Protein AF-A0A159SJC4-F1 (afdb_monomer)

Radius of gyration: 15.8 Å; Cα contacts (8 Å, |Δi|>4): 164; chains: 1; bounding box: 35×36×42 Å

Nearest PDB structures (foldseek):
  4gf2-assembly1_A  TM=1.002E+00  e=8.095E-23  Plasmodium falciparum
  4jno-assembly1_A  TM=1.002E+00  e=1.428E-22  Plasmodium falciparum
  1zro-assembly1_B  TM=9.170E-01  e=5.810E-10  Plasmodium falciparum
  4qex-assembly2_B  TM=8.766E-01  e=1.422E-08  Plasmodium falciparum
  4qex-assembly1_A  TM=8.877E-01  e=8.644E-08  Plasmodium falciparum

Structure (mmCIF, N/CA/C/O backbone):
data_AF-A0A159SJC4-F1
#
_entry.id   AF-A0A159SJC4-F1
#
loop_
_atom_site.group_PDB
_atom_site.id
_atom_site.type_symbol
_atom_site.label_atom_id
_atom_site.label_alt_id
_atom_site.label_comp_id
_atom_site.label_asym_id
_atom_site.label_entity_id
_atom_site.label_seq_id
_atom_site.pdbx_PDB_ins_code
_atom_site.Cartn_x
_atom_site.Cartn_y
_atom_site.Cartn_z
_atom_site.occupancy
_atom_site.B_iso_or_equiv
_atom_site.auth_seq_id
_atom_site.auth_comp_id
_atom_site.auth_asym_id
_atom_site.auth_atom_id
_atom_site.pdbx_PDB_model_num
ATOM 1 N N . ARG A 1 1 ? -11.036 1.526 -16.511 1.00 48.19 1 ARG A N 1
ATOM 2 C CA . ARG A 1 1 ? -10.163 2.670 -16.891 1.00 48.19 1 ARG A CA 1
ATOM 3 C C . ARG A 1 1 ? -10.004 3.673 -15.741 1.00 48.19 1 ARG A C 1
ATOM 5 O O . ARG A 1 1 ? -8.890 4.114 -15.519 1.00 48.19 1 ARG A O 1
ATOM 12 N N . THR A 1 2 ? -11.050 3.957 -14.961 1.00 61.41 2 THR A N 1
ATOM 13 C CA . THR A 1 2 ? -11.080 4.958 -13.872 1.00 61.41 2 THR A CA 1
ATOM 14 C C . THR A 1 2 ? -10.032 4.757 -12.761 1.00 61.41 2 THR A C 1
ATOM 16 O O . THR A 1 2 ? -9.382 5.718 -12.371 1.00 61.41 2 THR A O 1
ATOM 19 N N . HIS A 1 3 ? -9.783 3.520 -12.309 1.00 62.03 3 HIS A N 1
ATOM 20 C CA . HIS A 1 3 ? -8.827 3.245 -11.215 1.00 62.03 3 HIS A CA 1
ATOM 21 C C . HIS A 1 3 ? -7.357 3.535 -11.563 1.00 62.03 3 HIS A C 1
ATOM 23 O O . HIS A 1 3 ? -6.596 3.981 -10.711 1.00 62.03 3 HIS A O 1
ATOM 29 N N . LEU A 1 4 ? -6.959 3.349 -12.827 1.00 58.38 4 LEU A N 1
ATOM 30 C CA . LEU A 1 4 ? -5.598 3.658 -13.290 1.00 58.38 4 LEU A CA 1
ATOM 31 C C . LEU A 1 4 ? -5.322 5.164 -13.286 1.00 58.38 4 LEU A C 1
ATOM 33 O O . LEU A 1 4 ? -4.228 5.592 -12.929 1.00 58.38 4 LEU A O 1
ATOM 37 N N . PHE A 1 5 ? -6.325 5.967 -13.646 1.00 67.69 5 PHE A N 1
ATOM 38 C CA . PHE A 1 5 ? -6.197 7.423 -13.659 1.00 67.69 5 PHE A CA 1
ATOM 39 C C . PHE A 1 5 ? -6.211 8.034 -12.256 1.00 67.69 5 PHE A C 1
ATOM 41 O O . PHE A 1 5 ? -5.651 9.108 -12.076 1.00 67.69 5 PHE A O 1
ATOM 48 N N . ALA A 1 6 ? -6.776 7.345 -11.258 1.00 81.94 6 ALA A N 1
ATOM 49 C CA . ALA A 1 6 ? -6.807 7.842 -9.884 1.00 81.94 6 ALA A CA 1
ATOM 50 C C . ALA A 1 6 ? -5.402 7.995 -9.275 1.00 81.94 6 ALA A C 1
ATOM 52 O O . ALA A 1 6 ? -5.150 8.954 -8.553 1.00 81.94 6 ALA A O 1
ATOM 53 N N . CYS A 1 7 ? -4.487 7.064 -9.568 1.00 91.44 7 CYS A N 1
ATOM 54 C CA . CYS A 1 7 ? -3.118 7.087 -9.039 1.00 91.44 7 CYS A CA 1
ATOM 55 C C . CYS A 1 7 ? -2.098 7.726 -9.999 1.00 91.44 7 CYS A C 1
ATOM 57 O O . CYS A 1 7 ? -1.037 8.165 -9.558 1.00 91.44 7 CYS A O 1
ATOM 59 N N . GLY A 1 8 ? -2.428 7.820 -11.291 1.00 91.12 8 GLY A N 1
ATOM 60 C CA . GLY A 1 8 ? -1.591 8.468 -12.300 1.00 91.12 8 GLY A CA 1
ATOM 61 C C . GLY A 1 8 ? -0.347 7.665 -12.700 1.00 91.12 8 GLY A C 1
ATOM 62 O O . GLY A 1 8 ? -0.009 6.634 -12.121 1.00 91.12 8 GLY A O 1
ATOM 63 N N . ILE A 1 9 ? 0.341 8.137 -13.741 1.00 95.06 9 ILE A N 1
ATOM 64 C CA . ILE A 1 9 ? 1.564 7.504 -14.256 1.00 95.06 9 ILE A CA 1
ATOM 65 C C . ILE A 1 9 ? 2.724 7.745 -13.276 1.00 95.06 9 ILE A C 1
ATOM 67 O O . ILE A 1 9 ? 2.923 8.858 -12.781 1.00 95.06 9 ILE A O 1
ATOM 71 N N . LYS A 1 10 ? 3.522 6.705 -13.005 1.00 96.75 10 LYS A N 1
ATOM 72 C CA . LYS A 1 10 ? 4.691 6.800 -12.118 1.00 96.75 10 LYS A CA 1
ATOM 73 C C . LYS A 1 10 ? 5.877 7.462 -12.811 1.00 96.75 10 LYS A C 1
ATOM 75 O O . LYS A 1 10 ? 6.131 7.234 -13.993 1.00 96.75 10 LYS A O 1
ATOM 80 N N . ARG A 1 11 ? 6.649 8.244 -12.056 1.00 97.06 11 ARG A N 1
ATOM 81 C CA . ARG A 1 11 ? 7.925 8.788 -12.530 1.00 97.06 11 ARG A CA 1
ATOM 82 C C . ARG A 1 11 ? 8.932 7.643 -12.647 1.00 97.06 11 ARG A C 1
ATOM 84 O O . ARG A 1 11 ? 8.987 6.771 -11.782 1.00 97.06 11 ARG A O 1
ATOM 91 N N . LYS A 1 12 ? 9.719 7.626 -13.729 1.00 93.94 12 LYS A N 1
ATOM 92 C CA . LYS A 1 12 ? 10.667 6.529 -14.004 1.00 93.94 12 LYS A CA 1
ATOM 93 C C . LYS A 1 12 ? 11.948 6.601 -13.170 1.00 93.94 12 LYS A C 1
ATOM 95 O O . LYS A 1 12 ? 12.499 5.543 -12.850 1.00 93.94 12 LYS A O 1
ATOM 100 N N . SER A 1 13 ? 12.405 7.809 -12.836 1.00 93.56 13 SER A N 1
ATOM 101 C CA . SER A 1 13 ? 13.632 8.044 -12.069 1.00 93.56 13 SER A CA 1
ATOM 102 C C . SER A 1 13 ? 13.505 7.523 -10.640 1.00 93.56 13 SER A C 1
ATOM 104 O O . SER A 1 13 ? 12.503 7.764 -9.969 1.00 93.56 13 SER A O 1
ATOM 106 N N . ILE A 1 14 ? 14.537 6.830 -10.165 1.00 93.12 14 ILE A N 1
ATOM 107 C CA . ILE A 1 14 ? 14.632 6.389 -8.774 1.00 93.12 14 ILE A CA 1
ATOM 108 C C . ILE A 1 14 ? 15.278 7.529 -7.990 1.00 93.12 14 ILE A C 1
ATOM 110 O O . ILE A 1 14 ? 16.429 7.873 -8.237 1.00 93.12 14 ILE A O 1
ATOM 114 N N . LYS A 1 15 ? 14.522 8.142 -7.078 1.00 96.19 15 LYS A N 1
ATOM 115 C CA . LYS A 1 15 ? 14.996 9.241 -6.232 1.00 96.19 15 LYS A CA 1
ATOM 116 C C . LYS A 1 15 ? 14.480 9.085 -4.808 1.00 96.19 15 LYS A C 1
ATOM 118 O O . LYS A 1 15 ? 13.424 8.488 -4.586 1.00 96.19 15 LYS A O 1
ATOM 123 N N . TRP A 1 16 ? 15.216 9.665 -3.873 1.00 97.31 16 TRP A N 1
ATOM 124 C CA . TRP A 1 16 ? 14.819 9.825 -2.481 1.00 97.31 16 TRP A CA 1
ATOM 125 C C . TRP A 1 16 ? 14.631 11.310 -2.205 1.00 97.31 16 TRP A C 1
ATOM 127 O O . TRP A 1 16 ? 15.417 12.132 -2.673 1.00 97.31 16 TRP A O 1
ATOM 137 N N . ILE A 1 17 ? 13.560 11.656 -1.501 1.00 96.62 17 ILE A N 1
ATOM 138 C CA . ILE A 1 17 ? 13.238 13.035 -1.145 1.00 96.62 17 ILE A CA 1
ATOM 139 C C . ILE A 1 17 ? 13.313 13.139 0.372 1.00 96.62 17 ILE A C 1
ATOM 141 O O . ILE A 1 17 ? 12.532 12.501 1.077 1.00 96.62 17 ILE A O 1
ATOM 145 N N . CYS A 1 18 ? 14.266 13.933 0.854 1.00 97.19 18 CYS A N 1
ATOM 146 C CA . CYS A 1 18 ? 14.470 14.175 2.275 1.00 97.19 18 CYS A CA 1
ATOM 147 C C . CYS A 1 18 ? 13.723 15.438 2.705 1.00 97.19 18 CYS A C 1
ATOM 149 O O . 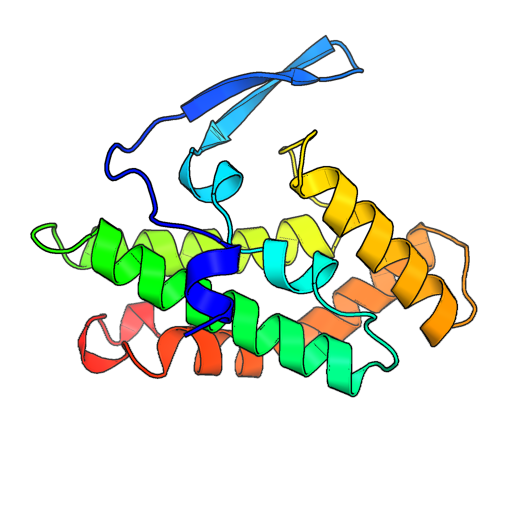CYS A 1 18 ? 13.843 16.479 2.058 1.00 97.19 18 CYS A O 1
ATOM 151 N N . ARG A 1 19 ? 12.909 15.329 3.756 1.00 95.50 19 ARG A N 1
ATOM 152 C CA . ARG A 1 19 ? 12.110 16.424 4.322 1.00 95.50 19 ARG A CA 1
ATOM 153 C C . ARG A 1 19 ? 12.124 16.323 5.841 1.00 95.50 19 ARG A C 1
ATOM 155 O O . ARG A 1 19 ? 12.242 15.229 6.386 1.00 95.50 19 ARG A O 1
ATOM 162 N N . GLU A 1 20 ? 11.969 17.459 6.499 1.00 96.31 20 GLU A N 1
ATOM 163 C CA . GLU A 1 20 ? 11.816 17.531 7.948 1.00 96.31 20 GLU A CA 1
ATOM 164 C C . GLU A 1 20 ? 10.332 17.398 8.328 1.00 96.31 20 GLU A C 1
ATOM 166 O O . GLU A 1 20 ? 9.475 18.032 7.706 1.00 96.31 20 GLU A O 1
ATOM 171 N N . ASN A 1 21 ? 10.022 16.539 9.302 1.00 91.31 21 ASN A N 1
ATOM 172 C CA . ASN A 1 21 ? 8.663 16.364 9.822 1.00 91.31 21 ASN A CA 1
ATOM 173 C C . ASN A 1 21 ? 8.322 17.410 10.908 1.00 91.31 21 ASN A C 1
ATOM 175 O O . ASN A 1 21 ? 9.143 18.248 11.275 1.00 91.31 21 ASN A O 1
ATOM 179 N N . SER A 1 22 ? 7.110 17.353 11.471 1.00 90.31 22 SER A N 1
ATOM 180 C CA . SER A 1 22 ? 6.669 18.278 12.533 1.00 90.31 22 SER A CA 1
ATOM 181 C C . SER A 1 22 ? 7.501 18.218 13.822 1.00 90.31 22 SER A C 1
ATOM 183 O O . SER A 1 22 ? 7.440 19.142 14.628 1.00 90.31 22 SER A O 1
ATOM 185 N N . GLU A 1 23 ? 8.270 17.148 14.021 1.00 93.94 23 GLU A N 1
ATOM 186 C CA . GLU A 1 23 ? 9.135 16.921 15.184 1.00 93.94 23 GLU A CA 1
ATOM 187 C C . GLU A 1 23 ? 10.589 17.347 14.927 1.00 93.94 23 GLU A C 1
ATOM 189 O O . GLU A 1 23 ? 11.465 17.077 15.744 1.00 93.94 23 GLU A O 1
ATOM 194 N N . LYS A 1 24 ? 10.857 18.030 13.806 1.00 95.12 24 LYS A N 1
ATOM 195 C CA . LYS A 1 24 ? 12.203 18.428 13.368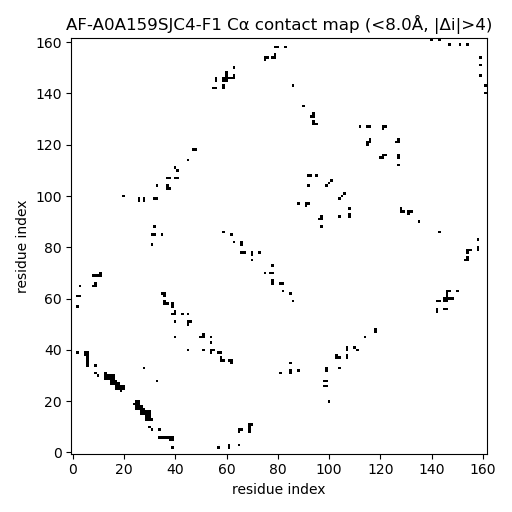 1.00 95.12 24 LYS A CA 1
ATOM 196 C C . LYS A 1 24 ? 13.137 17.248 13.070 1.00 95.12 24 LYS A C 1
ATOM 198 O O . LYS A 1 24 ? 14.358 17.361 13.153 1.00 95.12 24 LYS A O 1
ATOM 203 N N . ILE A 1 25 ? 12.566 16.098 12.713 1.00 95.12 25 ILE A N 1
ATOM 204 C CA . ILE A 1 25 ? 13.311 14.904 12.313 1.00 95.12 25 ILE A CA 1
ATOM 205 C C . ILE A 1 25 ? 13.367 14.855 10.787 1.00 95.12 25 ILE A C 1
ATOM 207 O O . ILE A 1 25 ? 12.337 14.878 10.108 1.00 95.12 25 ILE A O 1
ATOM 211 N N . THR A 1 26 ? 14.579 14.765 10.238 1.00 96.50 26 THR A N 1
ATOM 212 C CA . THR A 1 26 ? 14.781 14.575 8.797 1.00 96.50 26 THR A CA 1
ATOM 213 C C . THR A 1 26 ? 14.533 13.121 8.415 1.00 96.50 26 THR A C 1
ATOM 215 O O . THR A 1 26 ? 1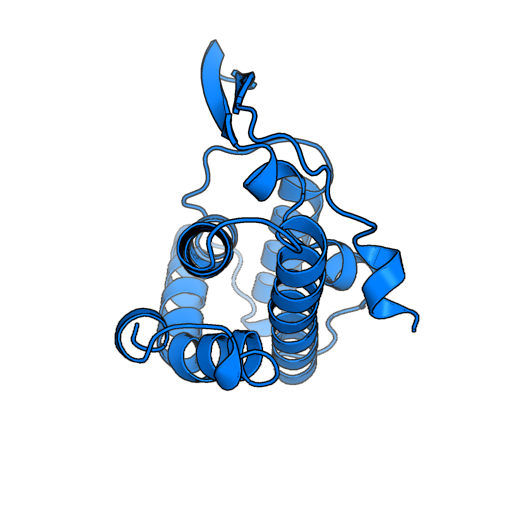5.195 12.216 8.920 1.00 96.50 26 THR A O 1
ATOM 218 N N . VAL A 1 27 ? 13.619 12.901 7.470 1.00 96.25 27 VAL A N 1
ATOM 219 C CA . VAL A 1 27 ? 13.322 11.585 6.893 1.00 96.25 27 VAL A CA 1
ATOM 220 C C . VAL A 1 27 ? 13.467 11.629 5.378 1.00 96.25 27 VAL A C 1
ATOM 222 O O . VAL A 1 27 ? 13.020 12.572 4.723 1.00 96.25 27 VAL A O 1
ATOM 225 N N . CYS A 1 28 ? 14.084 10.599 4.805 1.00 96.69 28 CYS A N 1
ATOM 226 C CA . CYS A 1 28 ? 14.206 10.432 3.361 1.00 96.69 28 CYS A CA 1
ATOM 227 C C . CYS A 1 28 ? 13.216 9.370 2.891 1.00 96.69 28 CYS A C 1
ATOM 229 O O . CYS A 1 28 ? 13.308 8.211 3.283 1.00 96.69 28 CYS A O 1
ATOM 231 N N . VAL A 1 29 ? 12.280 9.763 2.029 1.00 97.19 29 VAL A N 1
ATOM 232 C CA . VAL A 1 29 ? 11.226 8.885 1.510 1.00 97.19 29 VAL A CA 1
ATOM 233 C C . VAL A 1 29 ? 11.512 8.574 0.038 1.00 97.19 29 VAL A C 1
ATOM 235 O O . VAL A 1 29 ? 11.794 9.499 -0.734 1.00 97.19 29 VAL A O 1
ATOM 238 N N . PRO A 1 30 ? 11.443 7.303 -0.402 1.00 97.81 30 PRO A N 1
ATOM 239 C CA . PRO A 1 30 ? 11.639 6.974 -1.804 1.00 97.81 30 PRO A CA 1
ATOM 240 C C . PRO A 1 30 ? 10.450 7.473 -2.629 1.00 97.81 30 PRO A C 1
ATOM 242 O O . PRO A 1 30 ? 9.293 7.338 -2.232 1.00 97.81 30 PRO A O 1
ATOM 245 N N . ASP A 1 31 ? 10.703 7.966 -3.840 1.00 97.56 31 ASP A N 1
ATOM 246 C CA . ASP A 1 31 ? 9.643 8.476 -4.725 1.00 97.56 31 ASP A CA 1
ATOM 247 C C . ASP A 1 31 ? 8.578 7.419 -5.049 1.00 97.56 31 ASP A C 1
ATOM 249 O O . ASP A 1 31 ? 7.411 7.739 -5.257 1.00 97.56 31 ASP A O 1
ATOM 253 N N . ARG A 1 32 ? 8.967 6.138 -5.016 1.00 98.06 32 ARG A N 1
ATOM 254 C CA . ARG A 1 32 ? 8.055 4.993 -5.118 1.00 98.06 32 ARG A CA 1
ATOM 255 C C . ARG A 1 32 ? 6.960 5.032 -4.039 1.00 98.06 32 ARG A C 1
ATOM 257 O O . ARG A 1 32 ? 5.801 4.838 -4.387 1.00 98.06 32 ARG A O 1
ATOM 264 N N . LYS A 1 33 ? 7.313 5.326 -2.779 1.00 97.69 33 LYS A N 1
ATOM 265 C CA . LYS A 1 33 ? 6.371 5.457 -1.653 1.00 97.69 33 LYS A CA 1
ATOM 266 C C . LYS A 1 33 ? 5.488 6.694 -1.803 1.00 97.69 33 LYS A C 1
ATOM 268 O O . LYS A 1 33 ? 4.278 6.604 -1.638 1.00 97.69 33 LYS A O 1
ATOM 273 N N . ILE A 1 34 ? 6.074 7.822 -2.203 1.00 96.62 34 ILE A N 1
ATOM 274 C CA . ILE A 1 34 ? 5.329 9.070 -2.456 1.00 96.62 34 ILE A CA 1
ATOM 275 C C . ILE A 1 34 ? 4.257 8.859 -3.540 1.00 96.62 34 ILE A C 1
ATOM 277 O O . ILE A 1 34 ? 3.191 9.468 -3.499 1.00 96.62 34 ILE A O 1
ATOM 281 N N . GLN A 1 35 ? 4.530 7.987 -4.515 1.00 97.19 35 GLN A N 1
ATOM 282 C CA . GLN A 1 35 ? 3.601 7.616 -5.584 1.00 97.19 35 GLN A CA 1
ATOM 283 C C . GLN A 1 35 ? 2.848 6.301 -5.333 1.00 97.19 35 GLN A C 1
ATOM 285 O O . GLN A 1 35 ? 2.322 5.731 -6.295 1.00 97.19 35 GLN A O 1
ATOM 290 N N . LEU A 1 36 ? 2.813 5.787 -4.098 1.00 97.88 36 LEU A N 1
ATOM 291 C CA . LEU A 1 36 ? 2.067 4.571 -3.770 1.00 97.88 36 LEU A CA 1
ATOM 292 C C . LEU A 1 36 ? 0.583 4.775 -4.106 1.00 97.88 36 LEU A C 1
ATOM 294 O O . LEU A 1 36 ? -0.007 5.807 -3.778 1.00 97.88 36 LEU A O 1
ATOM 298 N N . CYS A 1 37 ? -0.035 3.806 -4.782 1.00 97.19 37 CYS A N 1
ATOM 299 C CA . CYS A 1 37 ? -1.407 3.943 -5.259 1.00 97.19 37 CYS A CA 1
ATOM 300 C C . CYS A 1 37 ? -2.442 3.838 -4.125 1.00 97.19 37 CYS A C 1
ATOM 302 O O . CYS A 1 37 ? -3.041 2.790 -3.902 1.00 97.19 37 CYS A O 1
ATOM 304 N N . VAL A 1 38 ? -2.675 4.950 -3.425 1.00 95.19 38 VAL A N 1
ATOM 305 C CA . VAL A 1 38 ? -3.626 5.051 -2.300 1.00 95.19 38 VAL A CA 1
ATOM 306 C C . VAL A 1 38 ? -4.860 5.907 -2.614 1.00 95.19 38 VAL A C 1
ATOM 308 O O . VAL A 1 38 ? -5.817 5.937 -1.844 1.00 95.19 38 VAL A O 1
ATOM 311 N N . ALA A 1 39 ? -4.885 6.584 -3.765 1.00 92.75 39 ALA A N 1
ATOM 312 C CA . ALA A 1 39 ? -5.966 7.501 -4.135 1.00 92.75 39 ALA A CA 1
ATOM 313 C C . ALA A 1 39 ? -7.345 6.817 -4.238 1.00 92.75 39 ALA A C 1
ATOM 315 O O . ALA A 1 39 ? -8.365 7.450 -3.977 1.00 92.75 39 ALA A O 1
ATOM 316 N N . ASN A 1 40 ? -7.392 5.517 -4.559 1.00 92.44 40 ASN A N 1
ATOM 317 C CA . ASN A 1 40 ? -8.649 4.765 -4.641 1.00 92.44 40 ASN A CA 1
ATOM 318 C C . ASN A 1 40 ? -9.420 4.744 -3.311 1.00 92.44 40 ASN A C 1
ATOM 320 O O . ASN A 1 40 ? -10.649 4.702 -3.339 1.00 92.44 40 ASN A O 1
ATOM 324 N N . PHE A 1 41 ? -8.731 4.815 -2.164 1.00 94.88 41 PHE A N 1
ATOM 325 C CA . PHE A 1 41 ? -9.386 4.884 -0.856 1.00 94.88 41 PHE A CA 1
ATOM 326 C C . PHE A 1 41 ? -10.191 6.172 -0.688 1.00 94.88 41 PHE A C 1
ATOM 328 O O . PHE A 1 41 ? -11.297 6.116 -0.169 1.00 94.88 41 PHE A O 1
ATOM 335 N N . LEU A 1 42 ? -9.685 7.308 -1.176 1.00 92.88 42 LEU A N 1
ATOM 336 C CA . LEU A 1 42 ? -10.381 8.600 -1.090 1.00 92.88 42 LEU A CA 1
ATOM 337 C C . LEU A 1 42 ? -11.567 8.702 -2.062 1.00 92.88 42 LEU A C 1
ATOM 339 O O . LEU A 1 42 ? -12.464 9.511 -1.853 1.00 92.88 42 LEU A O 1
ATOM 343 N N . ASN A 1 43 ? -11.580 7.872 -3.108 1.00 92.31 43 ASN A N 1
ATOM 344 C CA . ASN A 1 43 ? -12.640 7.833 -4.119 1.00 92.31 43 ASN A CA 1
ATOM 345 C C . ASN A 1 43 ? -13.772 6.849 -3.772 1.00 92.31 43 ASN A C 1
ATOM 347 O O . ASN A 1 43 ? -14.658 6.613 -4.592 1.00 92.31 43 ASN A O 1
ATOM 351 N N . SER A 1 44 ? -13.740 6.242 -2.585 1.00 93.88 44 SER A N 1
ATOM 352 C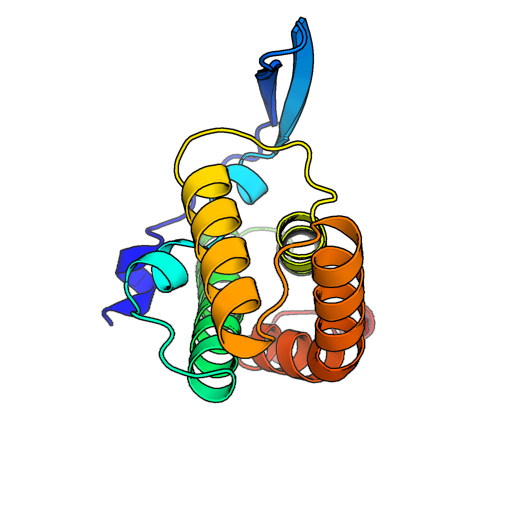 CA . SER A 1 44 ? -14.752 5.304 -2.106 1.00 93.88 44 SER A CA 1
ATOM 353 C C . SER A 1 44 ? -15.230 5.726 -0.725 1.00 93.88 44 SER A C 1
ATOM 355 O O . SER A 1 44 ? -14.441 6.182 0.090 1.00 93.88 44 SER A O 1
ATOM 357 N N . ARG A 1 45 ? -16.518 5.523 -0.437 1.00 94.62 45 ARG A N 1
ATOM 358 C CA . ARG A 1 45 ? -17.095 5.770 0.896 1.00 94.62 45 ARG A CA 1
ATOM 359 C C . ARG A 1 45 ? -16.707 4.718 1.934 1.00 94.62 45 ARG A C 1
ATOM 361 O O . ARG A 1 45 ? -16.954 4.924 3.126 1.00 94.62 45 ARG A O 1
ATOM 368 N N . LEU A 1 46 ? -16.146 3.597 1.463 1.00 96.50 46 LEU A N 1
ATOM 369 C CA . LEU A 1 46 ? -15.752 2.447 2.273 1.00 96.50 46 LEU A CA 1
ATOM 370 C C . LEU A 1 46 ? -16.898 2.073 3.235 1.00 96.50 46 LEU A C 1
ATOM 372 O O . LEU A 1 46 ? -16.791 2.180 4.444 1.00 96.50 46 LEU A O 1
ATOM 376 N N . GLU A 1 47 ? -18.082 1.777 2.705 1.00 95.62 47 GLU A N 1
ATOM 377 C CA . GLU A 1 47 ? -19.277 1.624 3.554 1.00 95.62 47 GLU A CA 1
ATOM 378 C C . GLU A 1 47 ? -19.192 0.382 4.454 1.00 95.62 47 GLU A C 1
ATOM 380 O O . GLU A 1 47 ? -19.715 0.397 5.565 1.00 95.62 47 GLU A O 1
ATOM 385 N N . THR A 1 48 ? -18.465 -0.651 4.014 1.00 97.75 48 THR A N 1
ATOM 386 C CA . THR A 1 48 ? -18.279 -1.909 4.745 1.00 97.75 48 THR A CA 1
ATOM 387 C C . THR A 1 48 ? -16.835 -2.416 4.674 1.00 97.75 48 THR A C 1
ATOM 389 O O . THR A 1 48 ? -16.026 -1.958 3.857 1.00 97.75 48 THR A O 1
ATOM 392 N N . MET A 1 49 ? -16.519 -3.422 5.497 1.00 97.06 49 MET A N 1
ATOM 393 C CA . MET A 1 49 ? -15.229 -4.121 5.477 1.00 97.06 49 MET A CA 1
ATOM 394 C C . MET A 1 49 ? -14.978 -4.862 4.157 1.00 97.06 49 MET A C 1
ATOM 396 O O . MET A 1 49 ? -13.841 -4.914 3.684 1.00 97.06 49 MET A O 1
ATOM 400 N N . GLU A 1 50 ? -16.026 -5.385 3.521 1.00 97.50 50 GLU A N 1
ATOM 401 C CA . GLU A 1 50 ? -15.953 -6.004 2.196 1.00 97.50 50 GLU A CA 1
ATOM 402 C C . GLU A 1 50 ? -15.570 -4.958 1.151 1.00 97.50 50 GLU A C 1
ATOM 404 O O . GLU A 1 50 ? -14.646 -5.183 0.366 1.00 97.50 50 GLU A O 1
ATOM 409 N N . LYS A 1 51 ? -16.205 -3.776 1.189 1.00 97.81 51 LYS A N 1
ATOM 410 C CA . LYS A 1 51 ? -15.860 -2.683 0.275 1.00 97.81 51 LYS A CA 1
ATOM 411 C C . LYS A 1 51 ? -14.446 -2.166 0.522 1.00 97.81 51 LYS A C 1
ATOM 413 O O . LYS A 1 51 ? -13.727 -1.872 -0.430 1.00 97.81 51 LYS A O 1
ATOM 418 N N . PHE A 1 52 ? -14.017 -2.085 1.781 1.00 98.00 52 PHE A N 1
ATOM 419 C CA . PHE A 1 52 ? -12.634 -1.759 2.119 1.00 98.00 52 PHE A CA 1
ATOM 420 C C . PHE A 1 52 ? -11.649 -2.761 1.504 1.00 98.00 52 PHE A C 1
ATOM 422 O O . PHE A 1 52 ? -10.697 -2.350 0.839 1.00 98.00 52 PHE A O 1
ATOM 429 N N . LYS A 1 53 ? -11.909 -4.065 1.655 1.00 98.31 53 LYS A N 1
ATOM 430 C CA . LYS A 1 53 ? -11.080 -5.123 1.066 1.00 98.31 53 LYS A CA 1
ATOM 431 C C . LYS A 1 53 ? -11.039 -5.038 -0.461 1.00 98.31 53 LYS A C 1
ATOM 433 O O . LYS A 1 53 ? -9.960 -5.146 -1.036 1.00 98.31 53 LYS A O 1
ATOM 438 N N . GLU A 1 54 ? -12.177 -4.806 -1.111 1.00 97.88 54 GLU A N 1
ATOM 439 C CA . GLU A 1 54 ? -12.266 -4.612 -2.565 1.00 97.88 54 GLU A CA 1
ATOM 440 C C . GLU A 1 54 ? -11.374 -3.451 -3.033 1.00 97.88 54 GLU A C 1
ATOM 442 O O . GLU A 1 54 ? -10.565 -3.608 -3.947 1.00 97.88 54 GLU A O 1
ATOM 447 N N . ILE A 1 55 ? -11.456 -2.294 -2.368 1.00 97.69 55 ILE A N 1
ATOM 448 C CA . ILE A 1 55 ? -10.640 -1.122 -2.710 1.00 97.69 55 ILE A CA 1
ATOM 449 C C . ILE A 1 55 ? -9.152 -1.368 -2.438 1.00 97.69 55 ILE A C 1
ATOM 451 O O . ILE A 1 55 ? -8.304 -0.895 -3.201 1.00 97.69 55 ILE A O 1
ATOM 455 N N . PHE A 1 56 ? -8.814 -2.146 -1.408 1.00 98.25 56 PHE A N 1
ATOM 456 C CA . PHE A 1 56 ? -7.434 -2.554 -1.150 1.00 98.25 56 PHE A CA 1
ATOM 457 C C . PHE A 1 56 ? -6.901 -3.432 -2.292 1.00 98.25 56 PHE A C 1
ATOM 459 O O . PHE A 1 56 ? -5.836 -3.142 -2.837 1.00 98.25 56 PHE A O 1
ATOM 466 N N . LEU A 1 57 ? -7.666 -4.446 -2.715 1.00 98.38 57 LEU A N 1
ATOM 467 C CA . LEU A 1 57 ? -7.331 -5.315 -3.851 1.00 98.38 57 LEU A CA 1
ATOM 468 C C . LEU A 1 57 ? -7.117 -4.502 -5.139 1.00 98.38 57 LEU A C 1
ATOM 470 O O . LEU A 1 57 ? -6.104 -4.673 -5.819 1.00 98.38 57 LEU A O 1
ATOM 474 N N . ILE A 1 58 ? -8.010 -3.548 -5.425 1.00 96.88 58 ILE A N 1
ATOM 475 C CA . ILE A 1 58 ? -7.873 -2.627 -6.564 1.00 96.88 58 ILE A CA 1
ATOM 476 C C . ILE A 1 58 ? -6.582 -1.809 -6.455 1.00 96.88 58 ILE A C 1
ATOM 478 O O . ILE A 1 58 ? -5.869 -1.648 -7.448 1.00 96.88 58 ILE A O 1
ATOM 482 N N . SER A 1 59 ? -6.265 -1.300 -5.265 1.00 97.50 59 SER A N 1
ATOM 483 C CA . SER A 1 59 ? -5.088 -0.458 -5.025 1.00 97.50 59 SER A CA 1
ATOM 484 C C . SER A 1 59 ? -3.781 -1.214 -5.254 1.00 97.50 59 SER A C 1
ATOM 486 O O . SER A 1 59 ? -2.935 -0.736 -6.010 1.00 97.50 59 SER A O 1
ATOM 488 N N . VAL A 1 60 ? -3.637 -2.421 -4.696 1.00 98.31 60 VAL A N 1
ATOM 489 C CA . VAL A 1 60 ? -2.418 -3.230 -4.879 1.00 98.31 60 VAL A CA 1
ATOM 490 C C . VAL A 1 60 ? -2.256 -3.700 -6.326 1.00 98.31 60 VAL A C 1
ATOM 492 O O . VAL A 1 60 ? -1.159 -3.634 -6.875 1.00 98.31 60 VAL A O 1
ATOM 495 N N . ASN A 1 61 ? -3.341 -4.097 -6.997 1.00 97.56 61 ASN A N 1
ATOM 496 C CA . ASN A 1 61 ? -3.284 -4.504 -8.403 1.00 97.56 61 ASN A CA 1
ATOM 497 C C . ASN A 1 61 ? -2.944 -3.323 -9.330 1.00 97.56 61 ASN A C 1
ATOM 499 O O . ASN A 1 61 ? -2.132 -3.450 -10.248 1.00 97.56 61 ASN A O 1
ATOM 503 N N . THR A 1 62 ? -3.521 -2.148 -9.061 1.00 97.12 62 THR A N 1
ATOM 504 C CA . THR A 1 62 ? -3.225 -0.925 -9.819 1.00 97.12 62 THR A CA 1
ATOM 505 C C . THR A 1 62 ? -1.776 -0.488 -9.612 1.00 97.12 62 THR A C 1
ATOM 507 O O . THR A 1 62 ? -1.113 -0.120 -10.582 1.00 97.12 62 THR A O 1
ATOM 510 N N . GLU A 1 63 ? -1.258 -0.577 -8.382 1.00 98.31 63 GLU A N 1
ATOM 511 C CA . GLU A 1 63 ? 0.153 -0.322 -8.078 1.00 98.31 63 GLU A CA 1
ATOM 512 C C . GLU A 1 63 ? 1.069 -1.201 -8.935 1.00 98.31 63 GLU A C 1
ATOM 514 O O . GLU A 1 63 ? 1.952 -0.674 -9.611 1.00 98.31 63 GLU A O 1
ATOM 519 N N . ALA A 1 64 ? 0.817 -2.513 -8.976 1.00 97.94 64 ALA A N 1
ATOM 520 C CA . ALA A 1 64 ? 1.612 -3.453 -9.762 1.00 97.94 64 ALA A CA 1
ATOM 521 C C . ALA A 1 64 ? 1.623 -3.106 -11.256 1.00 97.94 64 ALA A C 1
ATOM 523 O O . ALA A 1 64 ? 2.690 -3.046 -11.867 1.00 97.94 64 ALA A O 1
ATOM 524 N N . LYS A 1 65 ? 0.458 -2.777 -11.824 1.00 96.94 65 LYS A N 1
ATOM 525 C CA . LYS A 1 65 ? 0.349 -2.366 -13.228 1.00 96.94 65 LYS A CA 1
ATOM 526 C C . LYS A 1 65 ? 1.134 -1.088 -13.528 1.00 96.94 65 LYS A C 1
ATOM 528 O O . LYS A 1 65 ? 1.804 -0.991 -14.552 1.00 96.94 65 LYS A O 1
ATOM 533 N N . LEU A 1 66 ? 1.070 -0.097 -12.643 1.00 97.62 66 LEU A N 1
ATOM 534 C CA . LEU A 1 66 ? 1.812 1.151 -12.813 1.00 97.62 66 LEU A CA 1
ATOM 535 C C . LEU A 1 66 ? 3.326 0.951 -12.641 1.00 97.62 66 LEU A C 1
ATOM 537 O O . LEU A 1 66 ? 4.108 1.593 -13.342 1.00 97.62 66 LEU A O 1
ATOM 541 N N . LEU A 1 67 ? 3.744 0.063 -11.734 1.00 98.12 67 LEU A N 1
ATOM 542 C CA . LEU A 1 67 ? 5.146 -0.322 -11.560 1.00 98.12 67 LEU A CA 1
ATOM 543 C C . LEU A 1 67 ? 5.681 -1.103 -12.759 1.00 98.12 67 LEU A C 1
ATOM 545 O O . LEU A 1 67 ? 6.830 -0.893 -13.137 1.00 98.12 67 LEU A O 1
ATOM 549 N N . TYR A 1 68 ? 4.864 -1.953 -13.380 1.00 97.12 68 TYR A N 1
ATOM 550 C CA . TYR A 1 68 ? 5.243 -2.656 -14.602 1.00 97.12 68 TYR A CA 1
ATOM 551 C C . TYR A 1 68 ? 5.586 -1.646 -15.705 1.00 97.12 68 TYR A C 1
ATOM 553 O O . TYR A 1 68 ? 6.724 -1.601 -16.164 1.00 97.12 68 TYR A O 1
ATOM 561 N N . ASN A 1 69 ? 4.667 -0.719 -16.002 1.00 96.19 69 ASN A N 1
ATOM 562 C CA . ASN A 1 69 ? 4.881 0.335 -17.003 1.00 96.19 69 ASN A CA 1
ATOM 563 C C . ASN A 1 69 ? 6.092 1.235 -16.676 1.00 96.19 69 ASN A C 1
ATOM 565 O O . ASN A 1 69 ? 6.821 1.685 -17.562 1.00 96.19 69 ASN A O 1
ATOM 569 N N . LYS A 1 70 ? 6.326 1.527 -15.389 1.00 97.25 70 LYS A N 1
ATOM 570 C CA . LYS A 1 70 ? 7.487 2.312 -14.932 1.00 97.25 70 LYS A CA 1
ATOM 571 C C . LYS A 1 70 ? 8.813 1.614 -15.254 1.00 97.25 70 LYS A C 1
ATOM 573 O O . LYS A 1 70 ? 9.811 2.291 -15.520 1.00 97.25 70 LYS A O 1
ATOM 578 N N . ASN A 1 71 ? 8.824 0.286 -15.184 1.00 96.94 71 ASN A N 1
ATOM 579 C CA . ASN A 1 71 ? 10.018 -0.543 -15.288 1.00 96.94 71 ASN A CA 1
ATOM 580 C C . ASN A 1 71 ? 10.149 -1.261 -16.643 1.00 96.94 71 ASN A C 1
ATOM 582 O O . ASN A 1 71 ? 11.088 -2.031 -16.820 1.00 96.94 71 ASN A O 1
ATOM 586 N N . GLU A 1 72 ? 9.287 -0.967 -17.621 1.00 94.69 72 GLU A N 1
ATOM 587 C CA . GLU A 1 72 ? 9.484 -1.403 -19.007 1.00 94.69 72 GLU A CA 1
ATOM 588 C C . GLU A 1 72 ? 10.857 -0.957 -19.537 1.00 94.69 72 GLU A C 1
ATOM 590 O O . GLU A 1 72 ? 11.232 0.218 -19.431 1.0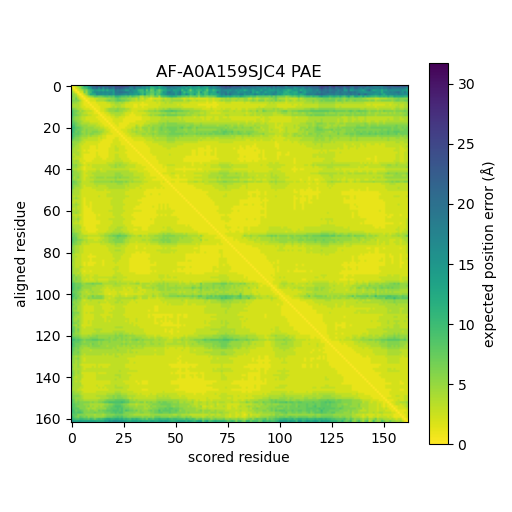0 94.69 72 GLU A O 1
ATOM 595 N N . GLY A 1 73 ? 11.599 -1.915 -20.099 1.00 92.69 73 GLY A N 1
ATOM 596 C CA . GLY A 1 73 ? 12.963 -1.727 -20.602 1.00 92.69 73 GLY A CA 1
ATOM 597 C C . GLY A 1 73 ? 14.061 -1.760 -19.531 1.00 92.69 73 GLY A C 1
ATOM 598 O O . GLY A 1 73 ? 15.224 -1.558 -19.867 1.00 92.69 73 GLY A O 1
ATOM 599 N N . LYS A 1 74 ? 13.723 -1.999 -18.257 1.00 93.88 74 LYS A N 1
ATOM 600 C CA . LYS A 1 74 ? 14.695 -2.189 -17.171 1.00 93.88 74 LYS A CA 1
ATOM 601 C C . LYS A 1 74 ? 14.888 -3.671 -16.847 1.00 93.88 74 LYS A C 1
ATOM 603 O O . LYS A 1 74 ? 14.110 -4.519 -17.280 1.00 93.88 74 LYS A O 1
ATOM 608 N 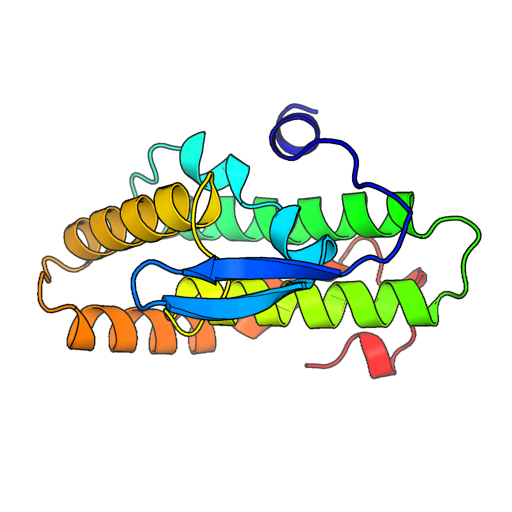N . ASP A 1 75 ? 15.898 -3.963 -16.032 1.00 92.62 75 ASP A N 1
ATOM 609 C CA . ASP A 1 75 ? 16.106 -5.302 -15.485 1.00 92.62 75 ASP A CA 1
ATOM 610 C C . ASP A 1 75 ? 14.861 -5.784 -14.693 1.00 92.62 75 ASP A C 1
ATOM 612 O O . ASP A 1 75 ? 14.363 -5.042 -13.834 1.00 92.62 75 ASP A O 1
ATOM 616 N N . PRO A 1 76 ? 14.348 -7.008 -14.940 1.00 92.12 76 PRO A N 1
ATOM 617 C CA . PRO A 1 76 ? 13.161 -7.537 -14.261 1.00 92.12 76 PRO A CA 1
ATOM 618 C C . PRO A 1 76 ? 13.263 -7.582 -12.728 1.00 92.12 76 PRO A C 1
ATOM 620 O O . PRO A 1 76 ? 12.245 -7.476 -12.037 1.00 92.12 76 PRO A O 1
ATOM 623 N N . SER A 1 77 ? 14.474 -7.695 -12.170 1.00 94.06 77 SER A N 1
ATOM 624 C CA . SER A 1 77 ? 14.695 -7.675 -10.719 1.00 94.06 77 SER A CA 1
ATOM 625 C C . SER A 1 77 ? 14.305 -6.335 -10.089 1.00 94.06 77 SER A C 1
ATOM 627 O O . SER A 1 77 ? 13.819 -6.308 -8.958 1.00 94.06 77 SER A O 1
ATOM 629 N N . ILE A 1 78 ? 14.417 -5.222 -10.827 1.00 95.69 78 ILE A N 1
ATOM 630 C CA . ILE A 1 78 ? 13.996 -3.897 -10.354 1.00 95.69 78 ILE A CA 1
ATOM 631 C C . ILE A 1 78 ? 12.481 -3.884 -10.152 1.00 95.69 78 ILE A C 1
ATOM 633 O O . ILE A 1 78 ? 12.004 -3.465 -9.098 1.00 95.69 78 ILE A O 1
ATOM 637 N N . PHE A 1 79 ? 11.719 -4.393 -11.124 1.00 96.81 79 PHE A N 1
ATOM 638 C CA . PHE A 1 79 ? 10.266 -4.504 -11.001 1.00 96.81 79 PHE A CA 1
ATOM 639 C C . PHE A 1 79 ? 9.867 -5.405 -9.826 1.00 96.81 79 PHE A C 1
ATOM 641 O O . PHE A 1 79 ? 9.023 -5.015 -9.018 1.00 96.81 79 PHE A O 1
ATOM 648 N N . CYS A 1 80 ? 10.521 -6.563 -9.682 1.00 96.75 80 CYS A N 1
ATOM 649 C CA . CYS A 1 80 ? 10.311 -7.455 -8.544 1.00 96.75 80 CYS A CA 1
ATOM 650 C C . CYS A 1 80 ? 10.516 -6.737 -7.198 1.00 96.75 80 CYS A C 1
ATOM 652 O O . CYS A 1 80 ? 9.641 -6.760 -6.328 1.00 96.75 80 CYS A O 1
ATOM 654 N N . ASN A 1 81 ? 11.648 -6.052 -7.034 1.00 96.62 81 ASN A N 1
ATOM 655 C CA . ASN A 1 81 ? 11.977 -5.346 -5.800 1.00 96.62 81 ASN A CA 1
ATOM 656 C C . ASN A 1 81 ? 10.985 -4.213 -5.512 1.00 96.62 81 ASN A C 1
ATOM 658 O O . ASN A 1 81 ? 10.559 -4.035 -4.372 1.00 96.62 81 ASN A O 1
ATOM 662 N N . GLU A 1 82 ? 10.562 -3.461 -6.531 1.00 97.88 82 GLU A N 1
ATOM 663 C CA . GLU A 1 82 ? 9.572 -2.400 -6.347 1.00 97.88 82 GLU A CA 1
ATOM 664 C C . GLU A 1 82 ? 8.178 -2.931 -5.986 1.00 97.88 82 GLU A C 1
ATOM 666 O O . GLU A 1 82 ? 7.496 -2.289 -5.182 1.00 97.88 82 GLU A O 1
ATOM 671 N N . LEU A 1 83 ? 7.763 -4.095 -6.507 1.00 98.19 83 LEU A N 1
ATOM 672 C CA . LEU A 1 83 ? 6.527 -4.764 -6.082 1.00 98.19 83 LEU A CA 1
ATOM 673 C C . LEU A 1 83 ? 6.584 -5.119 -4.596 1.00 98.19 83 LEU A C 1
ATOM 675 O O . LEU A 1 83 ? 5.693 -4.733 -3.840 1.00 98.19 83 LEU A O 1
ATOM 679 N N . ARG A 1 84 ? 7.648 -5.814 -4.175 1.00 98.06 84 ARG A N 1
ATOM 680 C CA . ARG A 1 84 ? 7.831 -6.257 -2.785 1.00 98.06 84 ARG A CA 1
ATOM 681 C C . ARG A 1 84 ? 7.884 -5.069 -1.830 1.00 98.06 84 ARG A C 1
ATOM 683 O O . ARG A 1 84 ? 7.153 -5.037 -0.847 1.00 98.06 84 ARG A O 1
ATOM 690 N N . ASN A 1 85 ? 8.670 -4.050 -2.168 1.00 98.25 85 ASN A N 1
ATOM 691 C CA . ASN A 1 85 ? 8.798 -2.850 -1.346 1.00 98.25 85 ASN A CA 1
ATOM 692 C C . ASN A 1 85 ? 7.482 -2.060 -1.266 1.00 98.25 85 ASN A C 1
ATOM 694 O O . ASN A 1 85 ? 7.144 -1.550 -0.204 1.00 98.25 85 ASN A O 1
ATOM 698 N N . SER A 1 86 ? 6.703 -1.982 -2.351 1.00 98.44 86 SER A N 1
ATOM 699 C CA . SER A 1 86 ? 5.389 -1.315 -2.315 1.00 98.44 86 SER A CA 1
ATOM 700 C C . SER A 1 86 ? 4.355 -2.107 -1.526 1.00 98.44 86 SER A C 1
ATOM 702 O O . SER A 1 86 ? 3.540 -1.512 -0.828 1.00 98.44 86 SER A O 1
ATOM 704 N N . PHE A 1 87 ? 4.404 -3.438 -1.584 1.00 98.50 87 PHE A N 1
ATOM 705 C CA . PHE A 1 87 ? 3.568 -4.286 -0.741 1.00 98.50 87 PHE A CA 1
ATOM 706 C C . PHE A 1 87 ? 3.889 -4.107 0.750 1.00 98.50 87 PHE A C 1
ATOM 708 O O . PHE A 1 87 ? 2.975 -3.961 1.564 1.00 98.50 87 PHE A O 1
ATOM 715 N N . SER A 1 88 ? 5.176 -4.034 1.101 1.00 98.06 88 SER A N 1
ATOM 716 C CA . SER A 1 88 ? 5.623 -3.706 2.459 1.00 98.06 88 SER A CA 1
ATOM 717 C C . SER A 1 88 ? 5.169 -2.314 2.898 1.00 98.06 88 SER A C 1
ATOM 719 O O . SER A 1 88 ? 4.682 -2.164 4.014 1.00 98.06 88 SER A O 1
ATOM 721 N N . ASP A 1 89 ? 5.228 -1.311 2.021 1.00 98.25 89 ASP A N 1
ATOM 722 C CA . ASP A 1 89 ? 4.728 0.028 2.348 1.00 98.25 89 ASP A CA 1
ATOM 723 C C . ASP A 1 89 ? 3.217 0.048 2.586 1.00 98.25 89 ASP A C 1
ATOM 725 O O . ASP A 1 89 ? 2.763 0.706 3.517 1.00 98.25 89 ASP A O 1
ATOM 729 N N . PHE A 1 90 ? 2.425 -0.692 1.797 1.00 98.19 90 PHE A N 1
ATOM 730 C CA . PHE A 1 90 ? 0.990 -0.825 2.064 1.00 98.19 90 PHE A CA 1
ATOM 731 C C . PHE A 1 90 ? 0.735 -1.352 3.480 1.00 98.19 90 PHE A C 1
ATOM 733 O O . PHE A 1 90 ? -0.154 -0.838 4.158 1.00 98.19 90 PHE A O 1
ATOM 740 N N . ARG A 1 91 ? 1.527 -2.329 3.947 1.00 97.50 91 ARG A N 1
ATOM 741 C CA . ARG A 1 91 ? 1.467 -2.818 5.332 1.00 97.50 91 ARG A CA 1
ATOM 742 C C . ARG A 1 91 ? 1.814 -1.711 6.318 1.00 97.50 91 ARG A C 1
ATOM 744 O O . ARG A 1 91 ? 1.014 -1.417 7.200 1.00 97.50 91 ARG A O 1
ATOM 751 N N . SER A 1 92 ? 3.004 -1.137 6.175 1.00 96.25 92 SER A N 1
ATOM 752 C CA . SER A 1 92 ? 3.580 -0.149 7.088 1.00 96.25 92 SER A CA 1
ATOM 753 C C . SER A 1 92 ? 2.682 1.080 7.241 1.00 96.25 92 SER A C 1
ATOM 755 O O . SER A 1 92 ? 2.277 1.407 8.359 1.00 96.25 92 SER A O 1
ATOM 757 N N . SER A 1 93 ? 2.222 1.673 6.134 1.00 94.19 93 SER A N 1
ATOM 758 C CA . SER A 1 93 ? 1.248 2.773 6.149 1.00 94.19 93 SER A CA 1
ATOM 759 C C . SER A 1 93 ? -0.066 2.383 6.823 1.00 94.19 93 SER A C 1
ATOM 761 O O . SER A 1 93 ? -0.629 3.168 7.588 1.00 94.19 93 SER A O 1
ATOM 763 N N . PHE A 1 94 ? -0.563 1.169 6.573 1.00 95.12 94 PHE A N 1
ATOM 764 C CA . PHE A 1 94 ? -1.831 0.708 7.129 1.00 95.12 94 PHE A CA 1
ATOM 765 C C . PHE A 1 94 ? -1.765 0.497 8.650 1.00 95.12 94 PHE A C 1
ATOM 767 O O . PHE A 1 94 ? -2.650 0.961 9.375 1.00 95.12 94 PHE A O 1
ATOM 774 N N . ILE A 1 95 ? -0.706 -0.138 9.160 1.00 93.25 95 ILE A N 1
ATOM 775 C CA . ILE A 1 95 ? -0.559 -0.434 10.597 1.00 93.25 95 ILE A CA 1
ATOM 776 C C . ILE A 1 95 ? 0.014 0.733 11.416 1.00 93.25 95 ILE A C 1
ATOM 778 O O . ILE A 1 95 ? 0.107 0.620 12.635 1.00 93.25 95 ILE A O 1
ATOM 782 N N . GLY A 1 96 ? 0.349 1.853 10.768 1.00 87.31 96 GLY A N 1
ATOM 783 C CA . GLY A 1 96 ? 0.839 3.065 11.429 1.00 87.31 96 GLY A CA 1
ATOM 784 C C . GLY A 1 96 ? 2.347 3.093 11.687 1.00 87.31 96 GLY A C 1
ATOM 785 O O . GLY A 1 96 ? 2.775 3.843 12.555 1.00 87.31 96 GLY A O 1
ATOM 786 N N . ASP A 1 97 ? 3.120 2.310 10.938 1.00 91.12 97 ASP A N 1
ATOM 787 C CA . ASP A 1 97 ? 4.584 2.202 10.995 1.00 91.12 97 ASP A CA 1
ATOM 788 C C . ASP A 1 97 ? 5.203 2.779 9.707 1.00 91.12 97 ASP A C 1
ATOM 790 O O . ASP A 1 97 ? 5.827 2.073 8.920 1.00 91.12 97 ASP A O 1
ATOM 794 N N . ASP A 1 98 ? 4.907 4.049 9.414 1.00 90.81 98 ASP A N 1
ATOM 795 C CA . ASP A 1 98 ? 5.293 4.731 8.172 1.00 90.81 98 ASP A CA 1
ATOM 796 C C . ASP A 1 98 ? 5.943 6.078 8.480 1.00 90.81 98 ASP A C 1
ATOM 798 O O . ASP A 1 98 ? 5.410 6.868 9.262 1.00 90.81 98 ASP A O 1
ATOM 802 N N . MET A 1 99 ? 7.093 6.318 7.851 1.00 92.31 99 MET A N 1
ATOM 803 C CA . MET A 1 99 ? 7.870 7.551 7.984 1.00 92.31 99 MET A CA 1
ATOM 804 C C . MET A 1 99 ? 7.464 8.620 6.965 1.00 92.31 99 MET A C 1
ATOM 806 O O . MET A 1 99 ? 7.844 9.779 7.115 1.00 92.31 99 MET A O 1
ATOM 810 N N . ASP A 1 100 ? 6.737 8.255 5.905 1.00 92.94 100 ASP A N 1
ATOM 811 C CA . ASP A 1 100 ? 6.194 9.233 4.968 1.00 92.94 100 ASP A CA 1
ATOM 812 C C . ASP A 1 100 ? 5.012 9.984 5.585 1.00 92.94 100 ASP A C 1
ATOM 814 O O . ASP A 1 100 ? 4.174 9.409 6.279 1.00 92.94 100 ASP A O 1
ATOM 818 N N . PHE A 1 101 ? 4.940 11.280 5.297 1.00 92.69 101 PHE A N 1
ATOM 819 C CA . PHE A 1 101 ? 3.979 12.195 5.894 1.00 92.69 101 PHE A CA 1
ATOM 820 C C . PHE A 1 101 ? 3.531 13.267 4.892 1.00 92.69 101 PHE A C 1
ATOM 822 O O . PHE A 1 101 ? 4.183 13.551 3.876 1.00 92.69 101 PHE A O 1
ATOM 829 N N . GLY A 1 102 ? 2.399 13.888 5.205 1.00 91.06 102 GLY A N 1
ATOM 830 C CA . GLY A 1 102 ? 1.740 14.912 4.412 1.00 91.06 102 GLY A CA 1
ATOM 831 C C . GLY A 1 102 ? 0.954 14.374 3.212 1.00 91.06 102 GLY A C 1
ATOM 832 O O . GLY A 1 102 ? 0.920 13.181 2.900 1.00 91.06 102 GLY A O 1
ATOM 833 N N . GLY A 1 103 ? 0.295 15.298 2.509 1.00 92.25 103 GLY A N 1
ATOM 834 C CA . GLY A 1 103 ? -0.404 15.017 1.254 1.00 92.25 103 GLY A CA 1
ATOM 835 C C . GLY A 1 103 ? -1.451 13.904 1.364 1.00 92.25 103 GLY A C 1
ATOM 836 O O . GLY A 1 103 ? -2.225 13.838 2.317 1.00 92.25 103 GLY A O 1
ATOM 837 N N . ASN A 1 104 ? -1.504 13.032 0.355 1.00 91.62 104 ASN A N 1
ATOM 838 C CA . ASN A 1 104 ? -2.472 11.934 0.322 1.00 91.62 104 ASN A CA 1
ATOM 839 C C . ASN A 1 104 ? -2.153 10.810 1.319 1.00 91.62 104 ASN A C 1
ATOM 841 O O . ASN A 1 104 ? -3.082 10.105 1.704 1.00 91.62 104 ASN A O 1
ATOM 845 N N . THR A 1 105 ? -0.897 10.659 1.759 1.00 90.81 105 THR A N 1
ATOM 846 C CA . THR A 1 105 ? -0.500 9.638 2.742 1.00 90.81 105 THR A CA 1
ATOM 847 C C . THR A 1 105 ? -1.260 9.840 4.053 1.00 90.81 105 THR A C 1
ATOM 849 O O . THR A 1 105 ? -2.014 8.957 4.466 1.00 90.81 105 THR A O 1
ATOM 852 N N . ASP A 1 106 ? -1.182 11.036 4.642 1.00 93.06 106 ASP A N 1
ATOM 853 C CA . ASP A 1 106 ? -1.884 11.332 5.897 1.00 93.06 106 ASP A CA 1
ATOM 854 C C . ASP A 1 106 ? -3.403 11.393 5.723 1.00 93.06 106 ASP A C 1
ATOM 856 O O . ASP A 1 106 ? -4.144 10.922 6.587 1.00 93.06 106 ASP A O 1
ATOM 860 N N . ARG A 1 107 ? -3.890 11.908 4.583 1.00 94.81 107 ARG A N 1
ATOM 861 C CA . ARG A 1 107 ? -5.334 11.946 4.288 1.00 94.81 107 ARG A CA 1
ATOM 862 C C . ARG A 1 107 ? -5.934 10.544 4.240 1.00 94.81 107 ARG A C 1
ATOM 864 O O . ARG A 1 107 ? -6.986 10.317 4.831 1.00 94.81 107 ARG A O 1
ATOM 871 N N . VAL A 1 108 ? -5.273 9.604 3.564 1.00 94.88 108 VAL A N 1
ATOM 872 C CA . VAL A 1 108 ? -5.726 8.208 3.497 1.00 94.88 108 VAL A CA 1
ATOM 873 C C . VAL A 1 108 ? -5.582 7.527 4.852 1.00 94.88 108 VAL A C 1
ATOM 875 O O . VAL A 1 108 ? -6.520 6.861 5.279 1.00 94.88 108 VAL A O 1
ATOM 878 N N . LYS A 1 109 ? -4.462 7.723 5.559 1.00 94.12 109 LYS A N 1
ATOM 879 C CA . LYS A 1 109 ? -4.248 7.173 6.908 1.00 94.12 109 LYS A CA 1
ATOM 880 C C . LYS A 1 109 ? -5.350 7.612 7.874 1.00 94.12 109 LYS A C 1
ATOM 882 O O . LYS A 1 109 ? -5.954 6.771 8.537 1.00 94.12 109 LYS A O 1
ATOM 887 N N . GLY A 1 110 ? -5.646 8.912 7.915 1.00 94.69 110 GLY A N 1
ATOM 888 C CA . GLY A 1 110 ? -6.726 9.474 8.723 1.00 94.69 110 GLY A CA 1
ATOM 889 C C . GLY A 1 110 ? -8.088 8.911 8.325 1.00 94.69 110 GLY A C 1
ATOM 890 O O . GLY A 1 110 ? -8.831 8.450 9.186 1.00 94.69 110 GLY A O 1
ATOM 891 N N . TYR A 1 111 ? -8.380 8.856 7.022 1.00 96.12 111 TYR A N 1
ATOM 892 C CA . TYR A 1 111 ? -9.644 8.316 6.529 1.00 96.12 111 TYR A CA 1
ATOM 893 C C . TYR A 1 111 ? -9.836 6.839 6.897 1.00 96.12 111 TYR A C 1
ATOM 895 O O . TYR A 1 111 ? -10.878 6.474 7.434 1.00 96.12 111 TYR A O 1
ATOM 903 N N . ILE A 1 112 ? -8.821 5.996 6.688 1.00 96.00 112 ILE A N 1
ATOM 904 C CA . ILE A 1 112 ? -8.861 4.578 7.067 1.00 96.00 112 ILE A CA 1
ATOM 905 C C . ILE A 1 112 ? -9.058 4.428 8.577 1.00 96.00 112 ILE A C 1
ATOM 907 O O . ILE A 1 112 ? -9.889 3.622 8.986 1.00 96.00 112 ILE A O 1
ATOM 911 N N . ASN A 1 113 ? -8.352 5.205 9.405 1.00 95.38 113 ASN A N 1
ATOM 912 C CA . ASN A 1 113 ? -8.532 5.154 10.856 1.00 95.38 113 ASN A CA 1
ATOM 913 C C . ASN A 1 113 ? -9.977 5.489 11.258 1.00 95.38 113 ASN A C 1
ATOM 915 O O . ASN A 1 113 ? -10.566 4.731 12.021 1.00 95.38 113 ASN A O 1
ATOM 919 N N . THR A 1 114 ? -10.576 6.543 10.690 1.00 96.56 114 THR A N 1
ATOM 920 C CA . THR A 1 114 ? -11.989 6.888 10.929 1.00 96.56 114 THR A CA 1
ATOM 921 C C . THR A 1 114 ? -12.919 5.741 10.544 1.00 96.56 114 THR A C 1
ATOM 923 O O . THR A 1 114 ? -13.772 5.340 11.328 1.00 96.56 114 THR A O 1
ATOM 926 N N . LYS A 1 115 ? -12.724 5.150 9.361 1.00 97.19 115 LYS A N 1
ATOM 927 C CA . LYS A 1 115 ? -13.561 4.037 8.899 1.00 97.19 115 LYS A CA 1
ATOM 928 C C . LYS A 1 115 ? -13.416 2.795 9.777 1.00 97.19 115 LYS A C 1
ATOM 930 O O . LYS A 1 115 ? -14.413 2.153 10.082 1.00 97.19 115 LYS A O 1
ATOM 935 N N . PHE A 1 116 ? -12.205 2.478 10.233 1.00 96.88 116 PHE A N 1
ATOM 936 C CA . PHE A 1 116 ? -11.981 1.380 11.175 1.00 96.88 116 PHE A CA 1
ATOM 937 C C . PHE A 1 116 ? -12.613 1.654 12.542 1.00 96.88 116 PHE A C 1
ATOM 939 O O . PHE A 1 116 ? -13.165 0.732 13.142 1.00 96.88 116 PHE A O 1
ATOM 946 N N . SER A 1 117 ? -12.612 2.904 13.007 1.00 97.06 117 SER A N 1
ATOM 947 C CA . SER A 1 117 ? -13.379 3.279 14.195 1.00 97.06 117 SER A CA 1
ATOM 948 C C . SER A 1 117 ? -14.871 3.021 14.023 1.00 97.06 117 SER A C 1
ATOM 950 O O . SER A 1 117 ? -15.488 2.488 14.942 1.00 97.06 117 SER A O 1
ATOM 952 N N . ASP A 1 118 ? -15.439 3.319 12.853 1.00 97.19 118 ASP A N 1
ATOM 953 C CA . ASP A 1 118 ? -16.853 3.057 12.569 1.00 97.19 118 ASP A CA 1
ATOM 954 C C . ASP A 1 118 ? -17.163 1.552 12.534 1.00 97.19 118 ASP A C 1
ATOM 956 O O . ASP A 1 118 ? -18.123 1.102 13.160 1.00 97.19 118 ASP A O 1
ATOM 960 N N . TYR A 1 119 ? -16.339 0.755 11.841 1.00 97.19 119 TYR A N 1
ATOM 961 C CA . TYR A 1 119 ? -16.570 -0.688 11.691 1.00 97.19 119 TYR A CA 1
ATOM 962 C C . TYR A 1 119 ? -16.508 -1.442 13.021 1.00 97.19 119 TYR A C 1
ATOM 964 O O . TYR A 1 119 ? -17.297 -2.357 13.250 1.00 97.19 119 TYR A O 1
ATOM 972 N N . TYR A 1 120 ? -15.563 -1.068 13.886 1.00 96.38 120 TYR A N 1
ATOM 973 C CA . TYR A 1 120 ? -15.286 -1.773 15.139 1.00 96.38 120 TYR A CA 1
ATOM 974 C C . TYR A 1 120 ? -15.858 -1.068 16.372 1.00 96.38 120 TYR A C 1
ATOM 976 O O . TYR A 1 120 ? -15.756 -1.601 17.475 1.00 96.38 120 TYR A O 1
ATOM 984 N N . LYS A 1 121 ? -16.465 0.116 16.201 1.00 97.00 121 LYS A N 1
ATOM 985 C CA . LYS A 1 121 ? -16.947 0.986 17.287 1.00 97.00 121 LYS A CA 1
ATOM 986 C C . LYS A 1 121 ? -15.876 1.236 18.357 1.00 97.00 121 LYS A C 1
ATOM 988 O O . LYS A 1 121 ? -16.172 1.291 19.548 1.00 97.00 121 LYS A O 1
ATOM 993 N N . GLU A 1 122 ? -14.629 1.398 17.920 1.00 96.75 122 GLU A N 1
ATOM 994 C CA . GLU A 1 122 ? -13.451 1.562 18.776 1.00 96.75 122 GLU A CA 1
ATOM 995 C 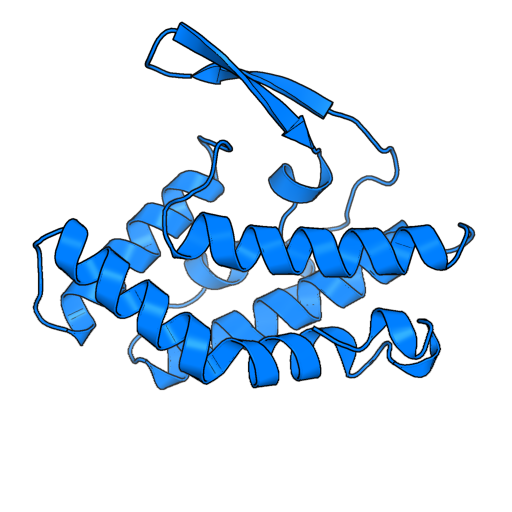C . GLU A 1 122 ? -12.729 2.872 18.435 1.00 96.75 122 GLU A C 1
ATOM 997 O O . GLU A 1 122 ? -12.525 3.206 17.269 1.00 96.75 122 GLU A O 1
ATOM 1002 N N . LYS A 1 123 ? -12.342 3.629 19.462 1.00 94.00 123 LYS A N 1
ATOM 1003 C CA . LYS A 1 123 ? -11.664 4.932 19.335 1.00 94.00 123 LYS A CA 1
ATOM 1004 C C . LYS A 1 123 ? -10.244 4.913 19.894 1.00 94.00 123 LYS A C 1
ATOM 1006 O O . LYS A 1 123 ? -9.462 5.815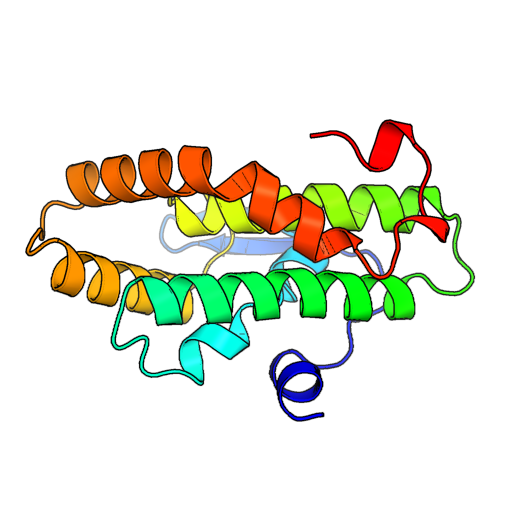 19.605 1.00 94.00 123 LYS A O 1
ATOM 1011 N N . ASN A 1 124 ? -9.899 3.909 20.696 1.00 94.81 124 ASN A N 1
ATOM 1012 C CA . ASN A 1 124 ? -8.554 3.737 21.207 1.00 94.81 124 ASN A CA 1
ATOM 1013 C C . ASN A 1 124 ? -7.600 3.381 20.055 1.00 94.81 124 ASN A C 1
ATOM 1015 O O . ASN A 1 124 ? -7.749 2.357 19.385 1.00 94.81 124 ASN A O 1
ATOM 1019 N N . VAL A 1 125 ? -6.605 4.243 19.840 1.00 89.94 125 VAL A N 1
ATOM 1020 C CA . VAL A 1 125 ? -5.662 4.150 18.716 1.00 89.94 125 VAL A CA 1
ATOM 1021 C C . VAL A 1 125 ? -4.831 2.868 18.765 1.00 89.94 125 VAL A C 1
ATOM 1023 O O . VAL A 1 125 ? -4.601 2.245 17.730 1.00 89.94 125 VAL A O 1
ATOM 1026 N N . GLU A 1 126 ? -4.405 2.444 19.953 1.00 91.81 126 GLU A N 1
ATOM 1027 C CA . GLU A 1 126 ? -3.596 1.237 20.124 1.00 91.81 126 GLU A CA 1
ATOM 1028 C C . GLU A 1 126 ? -4.396 -0.022 19.772 1.00 91.81 126 GLU A C 1
ATOM 1030 O O . GLU A 1 126 ? -3.941 -0.853 18.981 1.00 91.81 126 GLU A O 1
ATOM 1035 N N . LYS A 1 127 ? -5.638 -0.120 20.262 1.00 94.94 127 LYS A N 1
ATOM 1036 C CA . LYS A 1 127 ? -6.556 -1.208 19.901 1.00 94.94 127 LYS A CA 1
ATOM 1037 C C . LYS A 1 127 ? -6.868 -1.220 18.408 1.00 94.94 127 LYS A C 1
ATOM 1039 O O . LYS A 1 127 ? -6.821 -2.284 17.795 1.00 94.94 127 LYS A O 1
ATOM 1044 N N . LEU A 1 128 ? -7.118 -0.059 17.798 1.00 94.88 128 LEU A N 1
ATOM 1045 C CA . LEU A 1 128 ? -7.313 0.042 16.348 1.00 94.88 128 LEU A CA 1
ATOM 1046 C C . LEU A 1 128 ? -6.080 -0.425 15.568 1.00 94.88 128 LEU A C 1
ATOM 1048 O O . LEU A 1 128 ? -6.219 -1.125 14.567 1.00 94.88 128 LEU A O 1
ATOM 1052 N N . ASN A 1 129 ? -4.871 -0.090 16.021 1.00 93.81 129 ASN A N 1
ATOM 1053 C CA . ASN A 1 129 ? -3.647 -0.590 15.401 1.00 93.81 129 ASN A CA 1
ATOM 1054 C C . ASN A 1 129 ? -3.522 -2.115 15.519 1.00 93.81 129 ASN A C 1
ATOM 1056 O O . ASN A 1 129 ? -3.137 -2.755 14.541 1.00 93.81 129 ASN A O 1
ATOM 1060 N N . ASN A 1 130 ? -3.894 -2.713 16.653 1.00 96.06 130 ASN A N 1
ATOM 1061 C CA . ASN A 1 130 ? -3.908 -4.171 16.804 1.00 96.06 130 ASN A CA 1
ATOM 1062 C C . ASN A 1 130 ? -4.947 -4.833 15.886 1.00 96.06 130 ASN A C 1
ATOM 1064 O O . ASN A 1 130 ? -4.607 -5.768 15.164 1.00 96.06 130 ASN A O 1
ATOM 1068 N N . ILE A 1 131 ? -6.158 -4.275 15.795 1.00 97.00 131 ILE A N 1
ATOM 1069 C CA . ILE A 1 131 ? -7.195 -4.722 14.851 1.00 97.00 131 ILE A CA 1
ATOM 1070 C C . ILE A 1 131 ? -6.679 -4.681 13.405 1.00 97.00 131 ILE A C 1
ATOM 1072 O O . ILE A 1 131 ? -6.853 -5.638 12.649 1.00 97.00 131 ILE A O 1
ATOM 1076 N N . LYS A 1 132 ? -6.004 -3.595 13.007 1.00 97.12 132 LYS A N 1
ATOM 1077 C CA . LYS A 1 132 ? -5.404 -3.477 11.669 1.00 97.12 132 LYS A CA 1
ATOM 1078 C C . LYS A 1 132 ? -4.294 -4.505 11.447 1.00 97.12 132 LYS A C 1
ATOM 1080 O O . LYS A 1 132 ? -4.253 -5.115 10.381 1.00 97.12 132 LYS A O 1
ATOM 1085 N N . LYS A 1 133 ? -3.424 -4.752 12.434 1.00 97.81 133 LYS A N 1
ATOM 1086 C CA . LYS A 1 133 ? -2.395 -5.806 12.350 1.00 97.81 133 LYS A CA 1
ATOM 1087 C C . LYS A 1 133 ? -3.031 -7.179 12.126 1.00 97.81 133 LYS A C 1
ATOM 1089 O O . LYS A 1 133 ? -2.652 -7.871 11.187 1.00 97.81 133 LYS A O 1
ATOM 1094 N N . GLU A 1 134 ? -4.041 -7.543 12.912 1.00 98.06 134 GLU A N 1
ATOM 1095 C CA . GLU A 1 134 ? -4.760 -8.812 12.746 1.00 98.06 134 GLU A CA 1
ATOM 1096 C C . GLU A 1 134 ? -5.460 -8.917 11.388 1.00 98.06 134 GLU A C 1
ATOM 1098 O O . GLU A 1 134 ? -5.423 -9.965 10.738 1.00 98.06 134 GLU A O 1
ATOM 1103 N N . TRP A 1 135 ? -6.092 -7.832 10.933 1.00 98.31 135 TRP A N 1
ATOM 1104 C CA . TRP A 1 135 ? -6.720 -7.791 9.617 1.00 98.31 135 TRP A CA 1
ATOM 1105 C C . TRP A 1 135 ? -5.694 -8.006 8.503 1.00 98.31 135 TRP A C 1
ATOM 1107 O O . TRP A 1 135 ? -5.953 -8.776 7.575 1.00 98.31 135 TRP A O 1
ATOM 1117 N N . TRP A 1 136 ? -4.526 -7.363 8.601 1.00 98.25 136 TRP A N 1
ATOM 1118 C CA . TRP A 1 136 ? -3.442 -7.537 7.641 1.00 98.25 136 TRP A CA 1
ATOM 1119 C C . TRP A 1 136 ? -2.980 -8.992 7.597 1.00 98.25 136 TRP A C 1
ATOM 1121 O O . TRP A 1 136 ? -2.941 -9.575 6.518 1.00 98.25 136 TRP A O 1
ATOM 1131 N N . GLU A 1 137 ? -2.714 -9.616 8.745 1.00 98.12 137 GLU A N 1
ATOM 1132 C CA . GLU A 1 137 ? -2.269 -11.014 8.803 1.00 98.12 137 GLU A CA 1
ATOM 1133 C C . GLU A 1 137 ? -3.265 -11.979 8.143 1.00 98.12 137 GLU A C 1
ATOM 1135 O O . GLU A 1 137 ? -2.860 -12.868 7.394 1.00 98.12 137 GLU A O 1
ATOM 1140 N N . LYS A 1 138 ? -4.572 -11.747 8.319 1.00 98.31 138 LYS A N 1
ATOM 1141 C CA . LYS A 1 138 ? -5.632 -12.558 7.693 1.00 98.31 138 LYS A CA 1
ATOM 1142 C C . LYS A 1 138 ? -5.763 -12.344 6.179 1.00 98.31 138 LYS A C 1
ATOM 1144 O O . LYS A 1 138 ? -6.288 -13.216 5.491 1.00 98.31 138 LYS A O 1
ATOM 1149 N N . ASN A 1 139 ? -5.325 -11.201 5.642 1.00 98.31 139 ASN A N 1
ATOM 1150 C CA . ASN A 1 139 ? -5.562 -10.829 4.240 1.00 98.31 139 ASN A CA 1
ATOM 1151 C C . ASN A 1 139 ? -4.290 -10.719 3.384 1.00 98.31 139 ASN A C 1
ATOM 1153 O O . ASN A 1 139 ? -4.403 -10.765 2.158 1.00 98.31 139 ASN A O 1
ATOM 1157 N N . LYS A 1 140 ? -3.090 -10.624 3.974 1.00 98.12 140 LYS A N 1
ATOM 1158 C CA . LYS A 1 140 ? -1.828 -10.346 3.262 1.00 98.12 140 LYS A CA 1
ATOM 1159 C C . LYS A 1 140 ? -1.554 -11.316 2.114 1.00 98.12 140 LYS A C 1
ATOM 1161 O O . LYS A 1 140 ? -1.196 -10.880 1.026 1.00 98.12 140 LYS A O 1
ATOM 1166 N N . ALA A 1 141 ? -1.813 -12.610 2.308 1.00 97.94 141 ALA A N 1
ATOM 1167 C CA . ALA A 1 141 ? -1.614 -13.616 1.267 1.00 97.94 141 ALA A CA 1
ATOM 1168 C C . ALA A 1 141 ? -2.544 -13.385 0.063 1.00 97.94 141 ALA A C 1
ATOM 1170 O O . ALA A 1 141 ? -2.119 -13.469 -1.088 1.00 97.94 141 ALA A O 1
ATOM 1171 N N . ASN A 1 142 ? -3.813 -13.049 0.311 1.00 98.25 142 ASN A N 1
ATOM 1172 C CA . ASN A 1 142 ? -4.772 -12.743 -0.748 1.00 98.25 142 ASN A CA 1
ATOM 1173 C C . ASN A 1 142 ? -4.433 -11.423 -1.458 1.00 98.25 142 ASN A C 1
ATOM 1175 O O . ASN A 1 142 ? -4.459 -11.379 -2.686 1.00 98.25 142 ASN A O 1
ATOM 1179 N N . LEU A 1 143 ? -4.058 -10.386 -0.702 1.00 98.62 143 LEU A N 1
ATOM 1180 C CA . LEU A 1 143 ? -3.643 -9.093 -1.247 1.00 98.62 143 LEU A CA 1
ATOM 1181 C C . LEU A 1 143 ? -2.414 -9.233 -2.148 1.00 98.62 143 LEU A C 1
ATOM 1183 O O . LEU A 1 143 ? -2.429 -8.743 -3.274 1.00 98.62 143 LEU A O 1
ATOM 1187 N N . TRP A 1 144 ? -1.383 -9.947 -1.694 1.00 98.44 144 TRP A N 1
ATOM 1188 C CA . TRP A 1 144 ? -0.184 -10.198 -2.488 1.00 98.44 144 TRP A CA 1
ATOM 1189 C C . TRP A 1 144 ? -0.491 -10.993 -3.754 1.00 98.44 144 TRP A C 1
ATOM 1191 O O . TRP A 1 144 ? -0.139 -10.569 -4.853 1.00 98.44 144 TRP A O 1
ATOM 1201 N N . ASN A 1 145 ? -1.224 -12.104 -3.627 1.00 97.62 145 ASN A N 1
ATOM 1202 C CA . ASN A 1 145 ? -1.610 -12.915 -4.778 1.00 97.62 145 ASN A CA 1
ATOM 1203 C C . ASN A 1 145 ? -2.376 -12.096 -5.825 1.00 97.62 145 ASN A C 1
ATOM 1205 O O . ASN A 1 145 ? -2.141 -12.265 -7.021 1.00 97.62 145 ASN A O 1
ATOM 1209 N N . HIS A 1 146 ? -3.255 -11.194 -5.385 1.00 97.94 146 HIS A N 1
ATOM 1210 C CA . HIS A 1 146 ? -4.014 -10.314 -6.268 1.00 97.94 146 HIS A CA 1
ATOM 1211 C C . HIS A 1 146 ? -3.176 -9.161 -6.847 1.00 97.94 146 HIS A C 1
ATOM 1213 O O . HIS A 1 146 ? -3.401 -8.745 -7.984 1.00 97.94 146 HIS A O 1
ATOM 1219 N N . MET A 1 147 ? -2.180 -8.668 -6.106 1.00 98.31 147 MET A N 1
ATOM 1220 C CA . MET A 1 147 ? -1.212 -7.680 -6.588 1.00 98.31 147 MET A CA 1
ATOM 1221 C C . MET A 1 147 ? -0.446 -8.211 -7.802 1.00 98.31 147 MET A C 1
ATOM 1223 O O . MET A 1 147 ? -0.336 -7.522 -8.812 1.00 98.31 147 MET A O 1
ATOM 1227 N N . ILE A 1 148 ? 0.034 -9.455 -7.731 1.00 97.44 148 ILE A N 1
ATOM 1228 C CA . ILE A 1 148 ? 0.912 -10.023 -8.763 1.00 97.44 148 ILE A CA 1
ATOM 1229 C C . ILE A 1 148 ? 0.185 -10.846 -9.831 1.00 97.44 148 ILE A C 1
ATOM 1231 O O . ILE A 1 148 ? 0.835 -11.287 -10.774 1.00 97.44 148 ILE A O 1
ATOM 1235 N N . VAL A 1 149 ? -1.130 -11.080 -9.721 1.00 96.62 149 VAL A N 1
ATOM 1236 C CA . VAL A 1 149 ? -1.866 -12.045 -10.570 1.00 96.62 149 VAL A CA 1
ATOM 1237 C C . VAL A 1 149 ? -1.658 -11.829 -12.074 1.00 96.62 149 VAL A C 1
ATOM 1239 O O . VAL A 1 149 ? -1.467 -12.796 -12.803 1.00 96.62 149 VAL A O 1
ATOM 1242 N N . ASN A 1 150 ? -1.595 -10.571 -12.517 1.00 95.38 150 ASN A N 1
ATOM 1243 C CA . ASN A 1 150 ? -1.414 -10.203 -13.926 1.00 95.38 150 ASN A CA 1
ATOM 1244 C C . ASN A 1 150 ? 0.060 -10.130 -14.363 1.00 95.38 150 ASN A C 1
ATOM 1246 O O . ASN A 1 150 ? 0.335 -9.869 -15.529 1.00 95.38 150 ASN A O 1
ATOM 1250 N N . HIS A 1 151 ? 0.998 -10.324 -13.434 1.00 94.56 151 HIS A N 1
ATOM 1251 C CA . HIS A 1 151 ? 2.433 -10.123 -13.639 1.00 94.56 151 HIS A CA 1
ATOM 1252 C C . HIS A 1 151 ? 3.283 -11.320 -13.194 1.00 94.56 151 HIS A C 1
ATOM 1254 O O . HIS A 1 151 ? 4.508 -11.230 -13.199 1.00 94.56 151 HIS A O 1
ATOM 1260 N N . LYS A 1 152 ? 2.666 -12.458 -12.839 1.00 91.12 152 LYS A N 1
ATOM 1261 C CA . LYS A 1 152 ? 3.386 -13.678 -12.427 1.00 91.12 152 LYS A CA 1
ATOM 1262 C C . LYS A 1 152 ? 4.387 -14.160 -13.480 1.00 91.12 152 LYS A C 1
ATOM 1264 O O . LYS A 1 152 ? 5.451 -14.636 -13.117 1.00 91.12 152 LYS A O 1
ATOM 1269 N N . GLY A 1 153 ? 4.067 -14.008 -14.767 1.00 91.44 153 GLY A N 1
ATOM 1270 C CA . GLY A 1 153 ? 4.975 -14.351 -15.869 1.00 91.44 153 GLY A CA 1
ATOM 1271 C C . GLY A 1 153 ? 6.109 -13.344 -16.097 1.00 91.44 153 GLY A C 1
ATOM 1272 O O . GLY A 1 153 ? 6.991 -13.601 -16.907 1.00 91.44 153 GLY A O 1
ATOM 1273 N N . ASN A 1 154 ? 6.091 -12.199 -15.409 1.00 91.12 154 ASN A N 1
ATOM 1274 C CA . ASN A 1 154 ? 7.080 -11.127 -15.544 1.00 91.12 154 ASN A CA 1
ATOM 1275 C C . ASN A 1 154 ? 8.044 -11.045 -14.347 1.00 91.12 154 ASN A C 1
ATOM 1277 O O . ASN A 1 154 ? 8.882 -10.147 -14.310 1.00 91.12 154 ASN A O 1
ATOM 1281 N N . ILE A 1 155 ? 7.911 -11.940 -13.365 1.00 91.69 155 ILE A N 1
ATOM 1282 C CA . ILE A 1 155 ? 8.747 -11.997 -12.159 1.00 91.69 155 ILE A CA 1
ATOM 1283 C C . ILE A 1 155 ? 9.260 -13.421 -11.935 1.00 91.69 155 ILE A C 1
ATOM 1285 O O . ILE A 1 155 ? 8.671 -14.384 -12.424 1.00 91.69 155 ILE A O 1
ATOM 1289 N N . SER A 1 156 ? 10.357 -13.566 -11.188 1.00 91.44 156 SER A N 1
ATOM 1290 C CA . SER A 1 156 ? 10.885 -14.888 -10.838 1.00 91.44 156 SER A CA 1
ATOM 1291 C C . SER A 1 156 ? 9.962 -15.631 -9.860 1.00 91.44 156 SER A C 1
ATOM 1293 O O . SER A 1 156 ? 9.110 -15.027 -9.197 1.00 91.44 156 SER A O 1
ATOM 1295 N N . LYS A 1 157 ? 10.144 -16.951 -9.734 1.00 90.00 157 LYS A N 1
ATOM 1296 C CA . LYS A 1 157 ? 9.375 -17.768 -8.780 1.00 90.00 157 LYS A CA 1
ATOM 1297 C C . LYS A 1 157 ? 9.643 -17.344 -7.336 1.00 90.00 157 LYS A C 1
ATOM 1299 O O . LYS A 1 157 ? 8.708 -17.261 -6.548 1.00 90.00 157 LYS A O 1
ATOM 1304 N N . GLU A 1 158 ? 10.892 -17.022 -7.018 1.00 90.31 158 GLU A N 1
ATOM 1305 C CA . GLU A 1 158 ? 11.326 -16.551 -5.701 1.00 90.31 158 GLU A CA 1
ATOM 1306 C C . GLU A 1 158 ? 10.689 -15.197 -5.375 1.00 90.31 158 GLU A C 1
ATOM 1308 O O . GLU A 1 158 ? 10.252 -14.964 -4.250 1.00 90.31 158 GLU A O 1
ATOM 1313 N N . CYS A 1 159 ? 10.561 -14.321 -6.379 1.00 91.75 159 CYS A N 1
ATOM 1314 C CA . CYS A 1 159 ? 9.908 -13.029 -6.216 1.00 91.75 159 CYS A CA 1
ATOM 1315 C C . CYS A 1 159 ? 8.450 -13.162 -5.763 1.00 91.75 159 CYS A C 1
ATOM 1317 O O . CYS A 1 159 ? 7.982 -12.356 -4.959 1.00 91.75 159 CYS A O 1
ATOM 1319 N N . ALA A 1 160 ? 7.742 -14.172 -6.279 1.00 90.94 160 ALA A N 1
ATOM 1320 C CA . ALA A 1 160 ? 6.314 -14.381 -6.071 1.00 90.94 160 ALA A CA 1
ATOM 1321 C C . ALA A 1 160 ? 5.942 -14.898 -4.665 1.00 90.94 160 ALA A C 1
ATOM 1323 O O . ALA A 1 160 ? 4.751 -15.013 -4.373 1.00 90.94 160 ALA A O 1
ATOM 1324 N N . ILE A 1 161 ? 6.916 -15.195 -3.799 1.00 87.38 161 ILE A N 1
ATOM 1325 C CA . ILE A 1 161 ? 6.709 -15.757 -2.454 1.00 87.38 161 ILE A CA 1
ATOM 1326 C C . ILE A 1 161 ? 6.891 -14.657 -1.390 1.00 87.38 161 ILE A C 1
ATOM 1328 O O . ILE A 1 161 ? 7.872 -13.907 -1.442 1.00 87.38 161 ILE A O 1
ATOM 1332 N N . ILE A 1 162 ? 5.964 -14.557 -0.425 1.00 78.69 162 ILE A N 1
ATOM 1333 C CA . ILE A 1 162 ? 6.017 -13.626 0.726 1.00 78.69 162 ILE A CA 1
ATOM 1334 C C . ILE A 1 162 ? 5.840 -14.338 2.061 1.00 78.69 162 ILE A C 1
ATOM 1336 O O . ILE A 1 162 ? 5.180 -15.401 2.072 1.00 78.69 162 ILE A O 1
#

Organism: Plasmodium falciparum (NCBI:txid5833)

InterPro domains:
  IPR008602 Duffy-antigen binding domain [PF05424] (27-152)
  IPR042202 Duffy-antigen binding superfamily [G3DSA:1.20.1310.20] (3-161)

Sequence (162 aa):
RTHLFACGIKRKSIKWICRENSEKITVCVPDRKIQLCVANFLNSRLETMEKFKEIFLISVNTEAKLLYNKNEGKDPSIFCNELRNSFSDFRSSFIGDDMDFGGNTDRVKGYINTKFSDYYKEKNVEKLNNIKKEWWEKNKANLWNHMIVNHKGNISKECAII

Foldseek 3Di:
DVLLPQLDAADLDWDWDWDQDPVRDIDTHISLLVSQQLSLLVVDPCQDPVSVLVSLLSRLQSSLVNLCVSQVVHDLVSSLVSSVV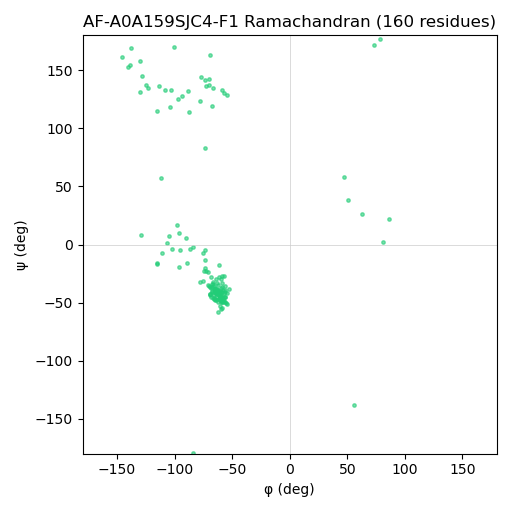SLVSVLCLQLVNDPDDDDVSVVSSVSSLVVLCVHVVDDPSVVSSVVSVVVCVVCSLVSLCSSCVVPPVSHDPVSSDD

Mean predicted aligned error: 3.39 Å

Secondary structure (DSSP, 8-state):
-HHHHHH-PPPSS--EEEEE-TTS-EEEEEHHHHT-S-HHHHTS---SHHHHHHHHHHHHHHHHHHHHHHHTTS-HHHHHHHHHHHHHHHHHHHHT-----SHHHHHHHHHHHHHHHHHHT---HHHHHHHHHHHHHHHHHHHHHHHHTTTGGGS-TTTT--

pLDDT: mean 94.22, std 7.0, range [48.19, 98.62]

Solvent-accessible surface area (backbone atoms only — not comparable to full-atom values): 9395 Å² total; per-residue (Å²): 118,69,74,60,62,56,53,46,86,58,78,68,76,89,50,68,51,72,46,68,49,99,84,72,48,78,42,72,40,45,51,67,65,80,59,51,42,54,46,58,59,77,75,45,87,52,87,42,74,67,51,42,50,53,46,48,43,51,25,42,29,46,36,41,54,41,44,48,68,42,36,65,95,52,65,55,65,58,42,41,52,52,49,55,53,50,55,50,44,56,49,26,50,68,48,70,66,53,87,72,72,56,74,67,58,45,52,44,46,53,49,51,52,53,49,51,23,65,77,67,75,47,83,55,64,67,61,52,33,49,53,42,46,55,51,43,71,78,39,47,69,60,44,50,53,51,27,40,63,92,42,56,93,65,41,56,78,73,66,76,61,133